Protein AF-A0A383C7T3-F1 (afdb_monomer_lite)

pLDDT: mean 94.66, std 8.92, range [48.75, 98.69]

InterPro domains:
  IPR005656 MmgE/PrpD [PTHR16943] (4-98)
  IPR036148 MmgE/PrpD superfamily [SSF103378] (7-98)
  IPR042183 MmgE/PrpD superfamily, domain 1 [G3DSA: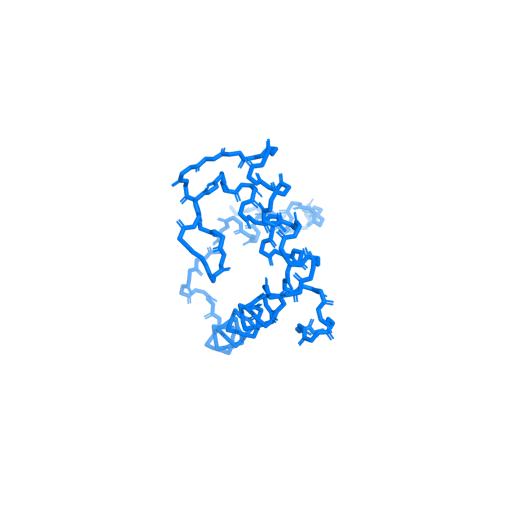1.10.4100.10] (1-99)
  IPR045336 MmgE/PrpD, N-terminal [PF03972] (12-98)

Secondary structure (DSSP, 8-state):
---TTS--HHHHHHHHHHT--GGGS-HHHHHHHHHHHHHHHHHHHHHTTSHHHHHHHHHHHHHSEEEEEE-TTSS-EE-HHHHHHHHHHHHHHTS-S--

Organism: NCBI:txid408172

Structure (mmCIF, N/CA/C/O backbone):
data_AF-A0A383C7T3-F1
#
_entry.id   AF-A0A383C7T3-F1
#
loop_
_atom_site.group_PDB
_atom_site.id
_atom_site.type_symbol
_atom_site.label_atom_id
_atom_site.label_alt_id
_atom_site.label_comp_id
_atom_site.label_asym_id
_atom_site.label_entity_id
_atom_site.label_seq_id
_atom_site.pdbx_PDB_ins_code
_atom_site.Cartn_x
_atom_site.Cartn_y
_atom_site.Cartn_z
_atom_site.occupancy
_atom_site.B_iso_or_equiv
_atom_site.auth_seq_id
_atom_site.auth_comp_id
_atom_site.auth_asym_id
_atom_site.auth_atom_id
_atom_site.pdbx_PDB_model_num
ATOM 1 N N . MET A 1 1 ? -2.111 -3.494 -36.168 1.00 48.75 1 MET A N 1
ATOM 2 C CA . MET A 1 1 ? -1.047 -2.508 -35.896 1.00 48.75 1 MET A CA 1
ATOM 3 C C . MET A 1 1 ? -1.733 -1.154 -35.868 1.00 48.75 1 MET A C 1
ATOM 5 O O . MET A 1 1 ? -2.183 -0.705 -36.914 1.00 48.75 1 MET A O 1
ATOM 9 N N . VAL A 1 2 ? -2.001 -0.630 -34.672 1.00 56.84 2 VAL A N 1
ATOM 10 C CA . VAL A 1 2 ? -2.749 0.625 -34.484 1.00 56.84 2 VAL A CA 1
ATOM 11 C C . VAL A 1 2 ? -1.809 1.793 -34.797 1.00 56.84 2 VAL A C 1
ATOM 13 O O . VAL A 1 2 ? -0.636 1.750 -34.432 1.00 56.84 2 VAL A O 1
ATOM 16 N N . ASP A 1 3 ? -2.291 2.791 -35.537 1.00 64.25 3 ASP A N 1
ATOM 17 C CA . ASP A 1 3 ? -1.508 3.968 -35.918 1.00 64.25 3 ASP A CA 1
ATOM 18 C C . ASP A 1 3 ? -1.247 4.850 -34.684 1.00 64.25 3 ASP A C 1
ATOM 20 O O . ASP A 1 3 ? -2.156 5.482 -34.148 1.00 64.25 3 ASP A O 1
ATOM 24 N N . MET A 1 4 ? 0.006 4.898 -34.220 1.00 59.69 4 MET A N 1
ATOM 25 C CA . MET A 1 4 ? 0.411 5.662 -33.029 1.00 59.69 4 MET A CA 1
ATOM 26 C C . MET A 1 4 ? 0.152 7.174 -33.154 1.00 59.69 4 MET A C 1
ATOM 28 O O . MET A 1 4 ? 0.165 7.872 -32.143 1.00 59.69 4 MET A O 1
ATOM 32 N N . LYS A 1 5 ? -0.085 7.712 -34.362 1.00 63.94 5 LYS A N 1
ATOM 33 C CA . LYS A 1 5 ? -0.348 9.147 -34.568 1.00 63.94 5 LYS A CA 1
ATOM 34 C C . LYS A 1 5 ? -1.745 9.611 -34.147 1.00 63.94 5 LYS A C 1
ATOM 36 O O . LYS A 1 5 ? -1.947 10.822 -34.070 1.00 63.94 5 LYS A O 1
ATOM 41 N N . SER A 1 6 ? -2.691 8.707 -33.881 1.00 80.56 6 SER A N 1
ATOM 42 C CA . SER A 1 6 ? -4.065 9.077 -33.507 1.00 80.56 6 SER A CA 1
ATOM 43 C C . SER A 1 6 ? -4.391 8.916 -32.023 1.00 80.56 6 SER A C 1
ATOM 45 O O . SER A 1 6 ? -5.449 9.378 -31.604 1.00 80.56 6 SER A O 1
ATOM 47 N N . MET A 1 7 ? -3.531 8.259 -31.239 1.00 87.88 7 MET A N 1
ATOM 48 C CA . MET A 1 7 ? -3.817 7.988 -29.829 1.00 87.88 7 MET A CA 1
ATOM 49 C C . MET A 1 7 ? -3.609 9.235 -28.973 1.00 87.88 7 MET A C 1
ATOM 51 O O . MET A 1 7 ? -2.566 9.890 -29.037 1.00 87.88 7 MET A O 1
ATOM 55 N N . ASN A 1 8 ? -4.592 9.548 -28.135 1.00 93.94 8 ASN A N 1
ATOM 56 C CA . ASN A 1 8 ? -4.420 10.550 -27.093 1.00 93.94 8 ASN A CA 1
ATOM 57 C C . ASN A 1 8 ? -3.615 9.975 -25.909 1.00 93.94 8 ASN A C 1
ATOM 59 O O . ASN A 1 8 ? -3.364 8.773 -25.814 1.00 93.94 8 ASN A O 1
ATOM 63 N N . ALA A 1 9 ? -3.203 10.840 -24.980 1.00 95.19 9 ALA A N 1
ATOM 64 C CA . ALA A 1 9 ? -2.350 10.436 -23.862 1.00 95.19 9 ALA A CA 1
ATOM 65 C C . ALA A 1 9 ? -2.975 9.343 -22.971 1.00 95.19 9 ALA A C 1
ATOM 67 O O . ALA A 1 9 ? -2.253 8.488 -22.465 1.00 95.19 9 ALA A O 1
ATOM 68 N N . VAL A 1 10 ? -4.301 9.347 -22.794 1.00 95.94 10 VAL A N 1
ATOM 69 C CA . VAL A 1 10 ? -5.006 8.344 -21.980 1.00 95.94 10 VAL A CA 1
ATOM 70 C C . VAL A 1 10 ? -4.973 6.987 -22.670 1.00 95.94 10 VAL A C 1
ATOM 72 O O . VAL A 1 10 ? -4.642 5.990 -22.035 1.00 95.94 10 VAL A O 1
ATOM 75 N N . GLU A 1 11 ? -5.259 6.957 -23.972 1.00 95.31 11 GLU A N 1
ATOM 76 C CA . GLU A 1 11 ? -5.201 5.735 -24.780 1.00 95.31 11 GLU A CA 1
ATOM 77 C C . GLU A 1 11 ? -3.790 5.152 -24.780 1.00 95.31 11 GLU A C 1
ATOM 79 O O . GLU A 1 11 ? -3.628 3.950 -24.595 1.00 95.31 11 GLU A O 1
ATOM 84 N N . TYR A 1 12 ? -2.767 6.001 -24.913 1.00 94.62 12 TYR A N 1
ATOM 85 C CA . TYR A 1 12 ? -1.374 5.566 -24.867 1.00 94.62 12 TYR A CA 1
ATOM 86 C C . TYR A 1 12 ? -1.005 4.937 -23.518 1.00 94.62 12 TYR A C 1
ATOM 88 O O . TYR A 1 12 ? -0.419 3.859 -23.485 1.00 94.62 12 TYR A O 1
ATOM 96 N N . ILE A 1 13 ? -1.356 5.579 -22.397 1.00 95.56 13 ILE A N 1
ATOM 97 C CA . ILE A 1 13 ? -1.038 5.052 -21.059 1.00 95.56 13 ILE A CA 1
ATOM 98 C C . ILE A 1 13 ? -1.792 3.743 -20.799 1.00 95.56 13 ILE A C 1
ATOM 100 O O . ILE A 1 13 ? -1.204 2.800 -20.271 1.00 95.56 13 ILE A O 1
ATOM 104 N N . ALA A 1 14 ? -3.070 3.671 -21.178 1.00 96.25 14 ALA A N 1
ATOM 105 C CA . ALA A 1 14 ? -3.878 2.469 -21.009 1.00 96.25 14 ALA A CA 1
ATOM 106 C C . ALA A 1 14 ? -3.339 1.298 -21.846 1.00 96.25 14 ALA A C 1
ATOM 108 O O . ALA A 1 14 ? -3.203 0.189 -21.328 1.00 96.25 14 ALA A O 1
ATOM 109 N N . ASP A 1 15 ? -2.985 1.542 -23.109 1.00 95.25 15 ASP A N 1
ATOM 110 C CA . ASP A 1 15 ? -2.393 0.535 -23.995 1.00 95.25 15 ASP A CA 1
ATOM 111 C C . ASP A 1 15 ? -1.024 0.071 -23.485 1.00 95.25 15 ASP A C 1
ATOM 113 O O . ASP A 1 15 ? -0.775 -1.129 -23.377 1.00 95.25 15 ASP A O 1
ATOM 117 N N . HIS A 1 16 ? -0.166 1.006 -23.068 1.00 94.12 16 HIS A N 1
ATOM 118 C CA . HIS A 1 16 ? 1.138 0.675 -22.504 1.00 94.12 16 HIS A CA 1
ATOM 119 C C . HIS A 1 16 ? 1.019 -0.170 -21.227 1.00 94.12 16 HIS A C 1
ATOM 121 O O . HIS A 1 16 ? 1.701 -1.182 -21.102 1.00 94.12 16 HIS A O 1
ATOM 127 N N . ALA A 1 17 ? 0.152 0.219 -20.284 1.00 95.75 17 ALA A N 1
ATOM 128 C CA . ALA A 1 17 ? -0.002 -0.482 -19.009 1.00 95.75 17 ALA A CA 1
ATOM 129 C C . ALA A 1 17 ? -0.673 -1.857 -19.155 1.00 95.75 17 ALA A C 1
ATOM 131 O O . ALA A 1 17 ? -0.309 -2.787 -18.442 1.00 95.75 17 ALA A O 1
ATOM 132 N N . SER A 1 18 ? -1.645 -1.995 -20.064 1.00 96.81 18 SER A N 1
ATOM 133 C CA . SER A 1 18 ? -2.393 -3.247 -20.251 1.00 96.81 18 SER A CA 1
ATOM 134 C C . SER A 1 18 ? -1.618 -4.323 -21.012 1.00 96.81 18 SER A C 1
ATOM 136 O O . SER A 1 18 ? -1.861 -5.505 -20.784 1.00 96.81 18 SER A O 1
ATOM 138 N N . ASN A 1 19 ? -0.675 -3.928 -21.872 1.00 96.69 19 ASN A N 1
ATOM 139 C CA . ASN A 1 19 ? 0.168 -4.855 -22.629 1.00 96.69 19 ASN A CA 1
ATOM 140 C C . ASN A 1 19 ? 1.545 -5.099 -21.986 1.00 96.69 19 ASN A C 1
ATOM 142 O O . ASN A 1 19 ? 2.362 -5.801 -22.574 1.00 96.69 19 ASN A O 1
ATOM 146 N N . LEU A 1 20 ? 1.845 -4.511 -20.821 1.00 96.38 20 LEU A N 1
ATOM 147 C CA . LEU A 1 20 ? 3.136 -4.687 -20.154 1.00 96.38 20 LEU A CA 1
ATOM 148 C C . LEU A 1 20 ? 3.258 -6.093 -19.537 1.00 96.38 20 LEU A C 1
ATOM 150 O O . LEU A 1 20 ? 2.456 -6.486 -18.693 1.00 96.38 20 LEU A O 1
ATOM 154 N N . GLU A 1 21 ? 4.314 -6.818 -19.896 1.00 97.06 21 GLU A N 1
ATOM 155 C CA . GLU A 1 21 ? 4.685 -8.121 -19.344 1.00 97.06 21 GLU A CA 1
ATOM 156 C C . GLU A 1 21 ? 5.943 -7.999 -18.474 1.00 97.06 21 GLU A C 1
ATOM 158 O O . GLU A 1 21 ? 6.743 -7.068 -18.603 1.00 97.06 21 GLU A O 1
ATOM 163 N N . TYR A 1 22 ? 6.116 -8.941 -17.545 1.00 95.81 22 TYR A N 1
ATOM 164 C CA . TYR A 1 22 ? 7.197 -8.897 -16.557 1.00 95.81 22 TYR A CA 1
ATOM 165 C C . TYR A 1 22 ? 8.596 -8.951 -17.189 1.00 95.81 22 TYR A C 1
ATOM 167 O O . TYR A 1 22 ? 9.519 -8.294 -16.713 1.00 95.81 22 TYR A O 1
ATOM 175 N N . ASP A 1 23 ? 8.766 -9.725 -18.257 1.00 97.31 23 ASP A N 1
ATOM 176 C CA . ASP A 1 23 ? 10.038 -9.887 -18.968 1.00 97.31 23 ASP A CA 1
ATOM 177 C C . ASP A 1 23 ? 10.445 -8.644 -19.778 1.00 97.31 23 ASP A C 1
ATOM 179 O O . ASP A 1 23 ? 11.624 -8.466 -20.089 1.00 97.31 23 ASP A O 1
ATOM 183 N N . MET A 1 24 ? 9.499 -7.741 -20.042 1.00 97.06 24 MET A N 1
ATOM 184 C CA . MET A 1 24 ? 9.757 -6.437 -20.648 1.00 97.06 24 MET A CA 1
ATOM 185 C C . MET A 1 24 ? 10.329 -5.418 -19.652 1.00 97.06 24 MET A C 1
ATOM 187 O O . MET A 1 24 ? 10.790 -4.348 -20.060 1.00 97.06 24 MET A O 1
ATOM 191 N N . LEU A 1 25 ? 10.329 -5.722 -18.348 1.00 96.88 25 LEU A N 1
ATOM 192 C CA . LEU A 1 25 ? 10.840 -4.819 -17.321 1.00 96.88 25 LEU A CA 1
ATOM 193 C C . LEU A 1 25 ? 12.378 -4.772 -17.334 1.00 96.88 25 LEU A C 1
ATOM 195 O O . LEU A 1 25 ? 13.038 -5.802 -17.165 1.00 96.88 25 LEU A O 1
ATOM 199 N N . PRO A 1 26 ? 12.997 -3.578 -17.439 1.00 97.81 26 PRO A N 1
ATOM 200 C CA . PRO A 1 26 ? 14.446 -3.458 -17.352 1.00 97.81 26 PRO A CA 1
ATOM 201 C C . PRO A 1 26 ? 14.977 -3.976 -16.003 1.00 97.81 26 PRO A C 1
ATOM 203 O O . PRO A 1 26 ? 14.386 -3.670 -14.961 1.00 97.81 26 PRO A O 1
ATOM 206 N N . PRO A 1 27 ? 16.150 -4.638 -15.958 1.00 97.75 27 PRO A N 1
ATOM 207 C CA . PRO A 1 27 ? 16.725 -5.133 -14.702 1.00 97.75 27 PRO A CA 1
ATOM 208 C C . PRO A 1 27 ? 16.885 -4.053 -13.622 1.00 97.75 27 PRO A C 1
ATOM 210 O O . PRO A 1 27 ? 16.718 -4.311 -12.429 1.00 97.75 27 PRO A O 1
ATOM 213 N N . LEU A 1 28 ? 17.179 -2.813 -14.031 1.00 97.94 28 LEU A N 1
ATOM 214 C CA . LEU A 1 28 ? 17.260 -1.681 -13.111 1.00 97.94 28 LEU A CA 1
ATOM 215 C C . LEU A 1 28 ? 15.892 -1.320 -12.515 1.00 97.94 28 LEU A C 1
ATOM 217 O O . LEU A 1 28 ? 15.827 -1.026 -11.323 1.00 97.94 28 LEU A O 1
ATOM 221 N N . ALA A 1 29 ? 14.817 -1.364 -13.308 1.00 97.50 29 ALA A N 1
ATOM 222 C CA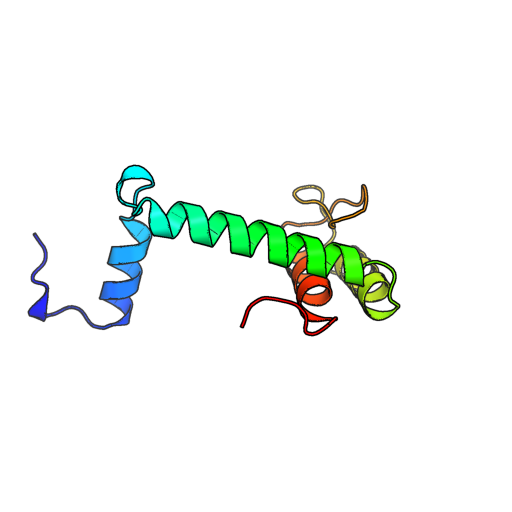 . ALA A 1 29 ? 13.463 -1.072 -12.840 1.00 97.50 29 ALA A CA 1
ATOM 223 C C . ALA A 1 29 ? 13.022 -2.093 -11.784 1.00 97.50 29 ALA A C 1
ATOM 225 O O . ALA A 1 29 ? 12.569 -1.696 -10.715 1.00 97.50 29 ALA A O 1
ATOM 226 N N . LEU A 1 30 ? 13.275 -3.385 -12.019 1.00 97.88 30 LEU A N 1
ATOM 227 C CA . LEU A 1 30 ? 13.017 -4.448 -11.041 1.00 97.88 30 LEU A CA 1
ATOM 228 C C . LEU A 1 30 ? 13.760 -4.205 -9.722 1.00 97.88 30 LEU A C 1
ATOM 230 O O . LEU A 1 30 ? 13.172 -4.270 -8.641 1.00 97.88 30 LEU A O 1
ATOM 234 N N . LYS A 1 31 ? 15.052 -3.860 -9.802 1.00 98.00 31 LYS A N 1
ATOM 235 C CA . LYS A 1 31 ? 15.859 -3.557 -8.615 1.00 98.00 31 LYS A CA 1
ATOM 236 C C . LYS A 1 31 ? 15.310 -2.357 -7.837 1.00 98.00 31 LYS A C 1
ATOM 238 O O . LYS A 1 31 ? 15.258 -2.413 -6.611 1.00 98.00 31 LYS A O 1
ATOM 243 N N . ARG A 1 32 ? 14.924 -1.277 -8.524 1.00 98.06 32 ARG A N 1
ATOM 244 C CA . ARG A 1 32 ? 14.381 -0.071 -7.877 1.00 98.06 32 ARG A CA 1
ATOM 245 C C . ARG A 1 32 ? 12.996 -0.308 -7.287 1.00 98.06 32 ARG A C 1
ATOM 247 O O . ARG A 1 32 ? 12.778 0.083 -6.148 1.00 98.06 32 ARG A O 1
ATOM 254 N N . ALA A 1 33 ? 12.118 -1.018 -7.993 1.00 97.50 33 ALA A N 1
ATOM 255 C CA . ALA A 1 33 ? 10.809 -1.401 -7.473 1.00 97.50 33 ALA A CA 1
ATOM 256 C C . ALA A 1 33 ? 10.939 -2.200 -6.168 1.00 97.50 33 ALA A C 1
ATOM 258 O O . ALA A 1 33 ? 10.287 -1.874 -5.183 1.00 97.50 33 ALA A O 1
ATOM 259 N N . GLY A 1 34 ? 11.851 -3.179 -6.114 1.00 97.75 34 GLY A N 1
ATOM 260 C CA . GLY A 1 34 ? 12.121 -3.925 -4.883 1.00 97.75 34 GLY A CA 1
ATOM 261 C C . GLY A 1 34 ? 12.587 -3.037 -3.721 1.00 97.75 34 GLY A C 1
ATOM 262 O O . GLY A 1 34 ? 12.148 -3.233 -2.592 1.00 97.75 34 GLY A O 1
ATOM 263 N N . GLN A 1 35 ? 13.433 -2.036 -3.989 1.00 98.00 35 GLN A N 1
ATOM 264 C CA . GLN A 1 35 ? 13.876 -1.080 -2.967 1.00 98.00 35 GLN A CA 1
ATOM 265 C C . GLN A 1 35 ? 12.718 -0.230 -2.436 1.00 98.00 35 GLN A C 1
ATOM 267 O O . GLN A 1 35 ? 12.568 -0.125 -1.223 1.00 98.00 35 GLN A O 1
ATOM 272 N N . VAL A 1 36 ? 11.884 0.312 -3.327 1.00 97.81 36 VAL A N 1
ATOM 273 C CA . VAL A 1 36 ? 10.720 1.137 -2.964 1.00 97.81 36 VAL A CA 1
ATOM 274 C C . VAL A 1 36 ? 9.684 0.333 -2.175 1.00 97.81 36 VAL A C 1
ATOM 276 O O . VAL A 1 36 ? 9.157 0.818 -1.178 1.00 97.81 36 VAL A O 1
ATOM 279 N N . ILE A 1 37 ? 9.425 -0.921 -2.564 1.00 97.62 37 ILE A N 1
ATOM 280 C CA . ILE A 1 37 ? 8.503 -1.808 -1.838 1.00 97.62 37 ILE A CA 1
ATOM 281 C C . ILE A 1 37 ? 8.995 -2.041 -0.407 1.00 97.62 37 ILE A C 1
ATOM 283 O O . ILE A 1 37 ? 8.217 -1.920 0.539 1.00 97.62 37 ILE A O 1
ATOM 287 N N . VAL A 1 38 ? 10.280 -2.373 -0.241 1.00 97.88 38 VAL A N 1
ATOM 288 C CA . VAL A 1 38 ? 10.863 -2.609 1.087 1.00 97.88 38 VAL A CA 1
ATOM 289 C C . VAL A 1 38 ? 10.807 -1.341 1.935 1.00 97.88 38 VAL A C 1
ATOM 291 O O . VAL A 1 38 ? 10.371 -1.412 3.082 1.00 97.88 38 VAL A O 1
ATOM 294 N N . ASP A 1 39 ? 11.199 -0.199 1.372 1.00 97.94 39 ASP A N 1
ATOM 295 C CA . ASP A 1 39 ? 11.165 1.104 2.041 1.00 97.94 39 ASP A CA 1
ATOM 296 C C . ASP A 1 39 ? 9.750 1.462 2.529 1.00 97.94 39 ASP A C 1
ATOM 298 O O . ASP A 1 39 ? 9.529 1.657 3.725 1.00 97.94 39 ASP A O 1
ATOM 302 N N . THR A 1 40 ? 8.763 1.388 1.632 1.00 97.81 40 THR A N 1
ATOM 303 C CA . THR A 1 40 ? 7.354 1.694 1.927 1.00 97.81 40 THR A CA 1
ATOM 304 C C . THR A 1 40 ? 6.805 0.825 3.060 1.00 97.81 40 THR A C 1
ATOM 306 O O . THR A 1 40 ? 6.160 1.329 3.985 1.00 97.81 40 THR A O 1
ATOM 309 N N . ILE A 1 41 ? 7.061 -0.489 3.015 1.00 97.69 41 ILE A N 1
ATOM 310 C CA . ILE A 1 41 ? 6.612 -1.417 4.062 1.00 97.69 41 ILE A CA 1
ATOM 311 C C . ILE A 1 41 ? 7.299 -1.087 5.392 1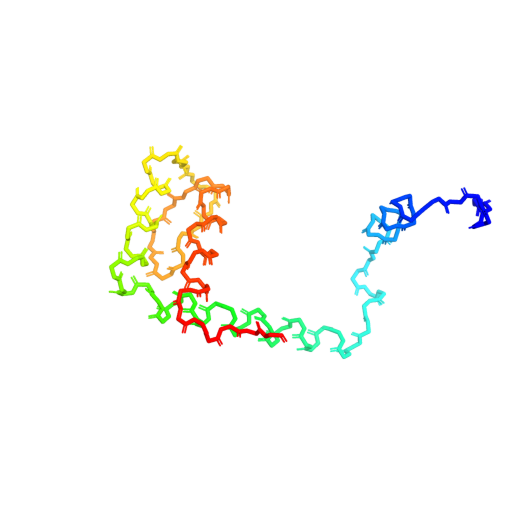.00 97.69 41 ILE A C 1
ATOM 313 O O . ILE A 1 41 ? 6.638 -1.080 6.431 1.00 97.69 41 ILE A O 1
ATOM 317 N N . CYS A 1 42 ? 8.599 -0.778 5.388 1.00 97.56 42 CYS A N 1
ATOM 318 C CA . CYS A 1 42 ? 9.322 -0.410 6.606 1.00 97.56 42 CYS A CA 1
ATOM 319 C C . CYS A 1 42 ? 8.762 0.869 7.241 1.00 97.56 42 CYS A C 1
ATOM 321 O O . CYS A 1 42 ? 8.535 0.886 8.453 1.00 97.56 42 CYS A O 1
ATOM 323 N N . CYS A 1 43 ? 8.468 1.899 6.446 1.00 97.69 43 CYS A N 1
ATOM 324 C CA . CYS A 1 43 ? 7.833 3.127 6.928 1.00 97.69 43 CYS A CA 1
ATOM 325 C C . CYS A 1 43 ? 6.462 2.852 7.554 1.00 97.69 43 CYS A C 1
ATOM 327 O O . CYS A 1 43 ? 6.182 3.311 8.664 1.00 97.69 43 CYS A O 1
ATOM 329 N N . ALA A 1 44 ? 5.639 2.024 6.905 1.00 97.75 44 ALA A N 1
ATOM 330 C CA . ALA A 1 44 ? 4.334 1.642 7.439 1.00 97.75 44 ALA A CA 1
ATOM 331 C C . ALA A 1 44 ? 4.438 0.882 8.769 1.00 97.75 44 ALA A C 1
ATOM 333 O O . ALA A 1 44 ? 3.692 1.162 9.710 1.00 97.75 44 ALA A O 1
ATOM 334 N N . LEU A 1 45 ? 5.380 -0.061 8.873 1.00 97.75 45 LEU A N 1
ATOM 335 C CA . LEU A 1 45 ? 5.629 -0.808 10.106 1.00 97.75 45 LEU A CA 1
ATOM 336 C C . LEU A 1 45 ? 6.143 0.106 11.225 1.00 97.75 45 LEU A C 1
ATOM 338 O O . LEU A 1 45 ? 5.677 -0.003 12.359 1.00 97.75 45 LEU A O 1
ATOM 342 N N . GLY A 1 46 ? 7.042 1.043 10.909 1.00 96.75 46 GLY A N 1
ATOM 343 C CA . GLY A 1 46 ? 7.531 2.047 11.855 1.00 96.75 46 GLY A CA 1
ATOM 344 C C . GLY A 1 46 ? 6.415 2.953 12.384 1.00 96.75 46 GLY A C 1
ATOM 345 O O . GLY A 1 46 ? 6.385 3.279 13.570 1.00 96.75 46 GLY A O 1
ATOM 346 N N . ALA A 1 47 ? 5.450 3.305 11.533 1.00 97.50 47 ALA A N 1
ATOM 347 C CA . ALA A 1 47 ? 4.295 4.119 11.898 1.00 97.50 47 ALA A CA 1
ATOM 348 C C . ALA A 1 47 ? 3.212 3.357 12.680 1.00 97.50 47 ALA A C 1
ATOM 350 O O . ALA A 1 47 ? 2.363 3.972 13.320 1.00 97.50 47 ALA A O 1
ATOM 351 N N . ARG A 1 48 ? 3.201 2.019 12.644 1.00 95.19 48 ARG A N 1
ATOM 352 C CA . ARG A 1 48 ? 2.095 1.192 13.163 1.00 95.19 48 ARG A CA 1
ATOM 353 C C . ARG A 1 48 ? 1.808 1.397 14.651 1.00 95.19 48 ARG A C 1
ATOM 355 O O . ARG A 1 48 ? 0.673 1.214 15.093 1.00 95.19 48 ARG A O 1
ATOM 362 N N . VAL A 1 49 ? 2.833 1.760 15.419 1.00 94.81 49 VAL A N 1
ATOM 363 C CA . VAL A 1 49 ? 2.747 1.971 16.871 1.00 94.81 49 VAL A CA 1
ATOM 364 C C . VAL A 1 49 ? 2.263 3.371 17.259 1.00 94.81 49 VAL A C 1
ATOM 366 O O . VAL A 1 49 ? 1.930 3.579 18.429 1.00 94.81 49 VAL A O 1
ATOM 369 N N . THR A 1 50 ? 2.196 4.313 16.313 1.00 97.56 50 THR A N 1
ATOM 370 C CA . THR A 1 50 ? 1.692 5.668 16.566 1.00 97.56 50 THR A CA 1
ATOM 371 C C . THR A 1 50 ? 0.170 5.682 16.680 1.00 97.56 50 THR A C 1
ATOM 373 O O . THR A 1 50 ? -0.514 4.741 16.268 1.00 97.56 50 THR A O 1
ATOM 376 N N . ASP A 1 51 ? -0.377 6.767 17.227 1.00 97.88 51 ASP A N 1
ATOM 377 C CA . ASP A 1 51 ? -1.825 6.916 17.392 1.00 97.88 51 ASP A CA 1
ATOM 378 C C . ASP A 1 51 ? -2.552 6.961 16.045 1.00 97.88 51 ASP A C 1
ATOM 380 O O . ASP A 1 51 ? -3.582 6.309 15.887 1.00 97.88 51 ASP A O 1
ATOM 384 N N . LEU A 1 52 ? -1.988 7.649 15.041 1.00 97.06 52 LEU A N 1
ATOM 385 C CA . LEU A 1 52 ? -2.582 7.665 13.703 1.00 97.06 52 LEU A CA 1
ATOM 386 C C . LEU A 1 52 ? -2.495 6.292 13.034 1.00 97.06 52 LEU A C 1
ATOM 388 O O . LEU A 1 52 ? -3.468 5.860 12.420 1.00 97.06 52 LEU A O 1
ATOM 392 N N . GLY A 1 53 ? -1.362 5.594 13.180 1.00 96.62 53 GLY A N 1
ATOM 393 C CA . GLY A 1 53 ? -1.218 4.226 12.696 1.00 96.62 53 GLY A CA 1
ATOM 394 C C . GLY A 1 53 ? -2.338 3.352 13.253 1.00 96.62 53 GLY A C 1
ATOM 395 O O . GLY A 1 53 ? -3.126 2.802 12.480 1.00 96.62 53 GLY A O 1
ATOM 396 N N . LYS A 1 54 ? -2.467 3.296 14.588 1.00 97.19 54 LYS A N 1
ATOM 397 C CA . LYS A 1 54 ? -3.542 2.590 15.316 1.00 97.19 54 LYS A CA 1
ATOM 398 C C . LYS A 1 54 ? -4.924 2.922 14.765 1.00 97.19 54 LYS A C 1
ATOM 400 O O . LYS A 1 54 ? -5.577 2.018 14.237 1.00 97.19 54 LYS A O 1
ATOM 405 N N . LEU A 1 55 ? -5.282 4.204 14.770 1.00 98.12 55 LEU A N 1
ATOM 406 C CA . LEU A 1 55 ? -6.585 4.695 14.335 1.00 98.12 55 LEU A CA 1
ATOM 407 C C . LEU A 1 55 ? -6.904 4.328 12.880 1.00 98.12 55 LEU A C 1
ATOM 409 O O . LEU A 1 55 ? -8.041 3.985 12.576 1.00 98.12 55 LEU A O 1
ATOM 413 N N . ALA A 1 56 ? -5.917 4.337 11.980 1.00 97.88 56 ALA A N 1
ATOM 414 C CA . ALA A 1 56 ? -6.131 3.925 10.595 1.00 97.88 56 ALA A CA 1
ATOM 415 C C . ALA A 1 56 ? -6.531 2.440 10.485 1.00 97.88 56 ALA A C 1
ATOM 417 O O . ALA A 1 56 ? -7.397 2.068 9.698 1.00 97.88 56 ALA A O 1
ATOM 418 N N . GLY A 1 57 ? -5.939 1.578 11.314 1.00 97.44 57 GLY A N 1
ATOM 419 C CA . GLY A 1 57 ? -6.333 0.165 11.366 1.00 97.44 57 GLY A CA 1
ATOM 420 C C . GLY A 1 57 ? -7.760 -0.018 11.888 1.00 97.44 57 GLY A C 1
ATOM 421 O O . GLY A 1 57 ? -8.545 -0.753 11.297 1.00 97.44 57 GLY A O 1
ATOM 422 N N . GLU A 1 58 ? -8.103 0.688 12.966 1.00 97.88 58 GLU A N 1
ATOM 423 C CA . GLU A 1 58 ? -9.436 0.647 13.582 1.00 97.88 58 GLU A CA 1
ATOM 424 C C . GLU A 1 58 ? -10.520 1.185 12.644 1.00 97.88 58 GLU A C 1
ATOM 426 O O . GLU A 1 58 ? -11.572 0.566 12.489 1.00 97.88 58 GLU A O 1
ATOM 431 N N . PHE A 1 59 ? -10.244 2.303 11.969 1.00 98.44 59 PHE A N 1
ATOM 432 C CA . PHE A 1 59 ? -11.154 2.884 10.991 1.00 98.44 59 PHE A CA 1
ATOM 433 C C . PHE A 1 59 ? -11.425 1.912 9.845 1.00 98.44 59 PHE A C 1
ATOM 435 O O . PHE A 1 59 ? -12.586 1.651 9.542 1.00 98.44 59 PHE A O 1
ATOM 442 N N . ALA A 1 60 ? -10.379 1.339 9.242 1.00 98.31 60 ALA A N 1
ATOM 443 C CA . ALA A 1 60 ? -10.545 0.388 8.148 1.00 98.31 60 ALA A CA 1
ATOM 444 C C . ALA A 1 60 ? -11.283 -0.883 8.591 1.00 98.31 60 ALA A C 1
ATOM 446 O O . ALA A 1 60 ? -12.120 -1.385 7.852 1.00 98.31 60 ALA A O 1
ATOM 447 N N . ALA A 1 61 ? -11.040 -1.379 9.807 1.00 97.69 61 ALA A N 1
ATOM 448 C CA . ALA A 1 61 ? -11.782 -2.518 10.349 1.00 97.69 61 ALA A CA 1
ATOM 449 C C . ALA A 1 61 ? -13.279 -2.221 10.533 1.00 97.69 61 ALA A C 1
ATOM 451 O O . ALA A 1 61 ? -14.107 -3.115 10.361 1.00 97.69 61 ALA A O 1
ATOM 452 N N . ALA A 1 62 ? -13.628 -0.979 10.874 1.00 98.19 62 ALA A N 1
ATOM 453 C CA . ALA A 1 62 ? -15.011 -0.563 11.072 1.00 98.19 62 ALA A CA 1
ATOM 454 C C . ALA A 1 62 ? -15.755 -0.275 9.757 1.00 98.19 62 ALA A C 1
ATOM 456 O O . ALA A 1 62 ? -16.959 -0.512 9.682 1.00 98.19 62 ALA A O 1
ATOM 457 N N . THR A 1 63 ? -15.069 0.258 8.742 1.00 98.12 63 THR A N 1
ATOM 458 C CA . THR A 1 63 ? -15.699 0.715 7.489 1.00 98.12 63 THR A CA 1
ATOM 459 C C . THR A 1 63 ? -15.560 -0.273 6.340 1.00 98.12 63 THR A C 1
ATOM 461 O O . THR A 1 63 ? -16.466 -0.380 5.521 1.00 98.12 63 THR A O 1
ATOM 464 N N . GLU A 1 64 ? -14.464 -1.024 6.308 1.00 97.38 64 GLU A N 1
ATOM 465 C CA . GLU A 1 64 ? -14.061 -1.906 5.213 1.00 97.38 64 GLU A CA 1
ATOM 466 C C . GLU A 1 64 ? -13.643 -3.301 5.741 1.00 97.38 64 GLU A C 1
ATOM 468 O O . GLU A 1 64 ? -12.517 -3.769 5.501 1.00 97.38 64 GLU A O 1
ATOM 473 N N . PRO A 1 65 ? -14.519 -3.995 6.501 1.00 96.50 65 PRO A N 1
ATOM 474 C CA . PRO A 1 65 ? -14.210 -5.318 7.025 1.00 96.50 65 PRO A CA 1
ATOM 475 C C . PRO A 1 65 ? -14.061 -6.337 5.890 1.00 96.50 65 PRO A C 1
ATOM 477 O O . PRO A 1 65 ? -14.692 -6.238 4.839 1.00 96.50 65 PRO A O 1
ATOM 480 N N . GLY A 1 66 ? -13.256 -7.371 6.114 1.00 97.19 66 GLY A N 1
ATOM 481 C CA . GLY A 1 66 ? -13.070 -8.439 5.137 1.00 97.19 66 GLY A CA 1
ATOM 482 C C . GLY A 1 66 ? -11.983 -9.419 5.551 1.00 97.19 66 GLY A C 1
ATOM 483 O O . GLY A 1 66 ? -11.468 -9.362 6.666 1.00 97.19 66 GLY A O 1
ATOM 484 N N . SER A 1 67 ? -11.644 -10.339 4.653 1.00 98.00 67 SER A N 1
ATOM 485 C CA . SER A 1 67 ? -10.682 -11.416 4.921 1.00 98.00 67 SER A CA 1
ATOM 486 C C . SER A 1 67 ? -9.606 -11.585 3.841 1.00 98.00 67 SER A C 1
ATOM 488 O O . SER A 1 67 ? -8.811 -12.522 3.905 1.00 98.00 67 SER A O 1
ATOM 490 N N . GLU A 1 68 ? -9.562 -10.683 2.861 1.00 98.25 68 GLU A N 1
ATOM 491 C CA . GLU A 1 68 ? -8.752 -10.810 1.645 1.00 98.25 68 GLU A CA 1
ATOM 492 C C . GLU A 1 68 ? -7.292 -10.425 1.886 1.00 98.25 68 GLU A C 1
ATOM 494 O O . GLU A 1 68 ? -6.370 -11.096 1.424 1.00 98.25 68 GLU A O 1
ATOM 499 N N . CYS A 1 69 ? -7.079 -9.336 2.625 1.00 98.50 69 CYS A N 1
ATOM 500 C CA . CYS A 1 69 ? -5.774 -8.710 2.797 1.00 98.50 69 CYS A CA 1
ATOM 501 C C . CYS A 1 69 ? -5.437 -8.512 4.274 1.00 98.50 69 CYS A C 1
ATOM 503 O O . CYS A 1 69 ? -6.295 -8.621 5.147 1.00 98.50 69 CYS A O 1
ATOM 505 N N . VAL A 1 70 ? -4.161 -8.252 4.561 1.00 98.00 70 VAL A N 1
ATOM 506 C CA . VAL A 1 70 ? -3.653 -8.071 5.925 1.00 98.00 70 VAL A CA 1
ATOM 507 C C . VAL A 1 70 ? -3.322 -6.607 6.196 1.00 98.00 70 VAL A C 1
ATOM 509 O O . VAL A 1 70 ? -2.740 -5.918 5.353 1.00 98.00 70 VAL A O 1
ATOM 512 N N . LEU A 1 71 ? -3.656 -6.151 7.399 1.00 97.69 71 LEU A N 1
ATOM 513 C CA . LEU A 1 71 ? -3.113 -4.919 7.953 1.00 97.69 71 LEU A CA 1
ATOM 514 C C . LEU A 1 71 ? -1.660 -5.168 8.375 1.00 97.69 71 LEU A C 1
ATOM 516 O O . LEU A 1 71 ? -1.406 -5.982 9.268 1.00 97.69 71 LEU A O 1
ATOM 520 N N . TRP A 1 72 ? -0.703 -4.489 7.741 1.00 97.69 72 TRP A N 1
ATOM 521 C CA . TRP A 1 72 ? 0.720 -4.755 7.948 1.00 97.69 72 TRP A CA 1
ATOM 522 C C . TRP A 1 72 ? 1.139 -4.583 9.414 1.00 97.69 72 TRP A C 1
ATOM 524 O O . TRP A 1 72 ? 0.749 -3.632 10.092 1.00 97.69 72 TRP A O 1
ATOM 534 N N . GLY A 1 73 ? 1.951 -5.528 9.900 1.00 95.50 73 GLY A N 1
ATOM 535 C CA . GLY A 1 73 ? 2.408 -5.573 11.292 1.00 95.50 73 GLY A CA 1
ATOM 536 C C . GLY A 1 73 ? 1.400 -6.175 12.277 1.00 95.50 73 GLY A C 1
ATOM 537 O O . GLY A 1 73 ? 1.601 -6.057 13.483 1.00 95.50 73 GLY A O 1
ATOM 538 N N . THR A 1 74 ? 0.322 -6.800 11.791 1.00 95.31 74 THR A N 1
ATOM 539 C CA . THR A 1 74 ? -0.705 -7.461 12.614 1.00 95.31 74 THR A CA 1
ATOM 540 C C . THR A 1 74 ? -1.232 -8.729 11.930 1.00 95.31 74 THR A C 1
ATOM 542 O O . THR A 1 74 ? -0.987 -8.936 10.743 1.00 95.31 74 THR A O 1
ATOM 545 N N . ASP A 1 75 ? -2.034 -9.521 12.646 1.00 96.25 75 ASP A N 1
ATOM 546 C CA . ASP A 1 75 ? -2.799 -10.644 12.075 1.00 96.25 75 ASP A CA 1
ATOM 547 C C . ASP A 1 75 ? -4.212 -10.240 11.606 1.00 96.25 75 ASP A C 1
ATOM 549 O O . ASP A 1 75 ? -5.006 -11.080 11.178 1.00 96.25 75 ASP A O 1
ATOM 553 N N . THR A 1 76 ? -4.547 -8.947 11.675 1.00 96.75 76 THR A N 1
ATOM 554 C CA . THR A 1 76 ? -5.875 -8.437 11.313 1.00 96.75 76 THR A CA 1
ATOM 555 C C . THR A 1 76 ? -6.091 -8.548 9.811 1.00 96.75 76 THR A C 1
ATOM 557 O O . THR A 1 76 ? -5.260 -8.102 9.012 1.00 96.75 76 THR A O 1
ATOM 560 N N . LYS A 1 77 ? -7.239 -9.108 9.425 1.00 98.12 77 LYS A N 1
ATOM 561 C CA . LYS A 1 77 ? -7.676 -9.184 8.033 1.00 98.12 77 LYS A CA 1
ATOM 562 C C . LYS A 1 77 ? -8.737 -8.131 7.726 1.00 98.12 77 LYS A C 1
ATOM 564 O O . LYS A 1 77 ? -9.541 -7.800 8.593 1.00 98.12 77 LYS A O 1
ATOM 569 N N . LEU A 1 78 ? -8.696 -7.607 6.504 1.00 98.25 78 LEU A N 1
ATOM 570 C CA . LEU A 1 78 ? -9.573 -6.553 5.990 1.00 98.25 78 LEU A CA 1
ATOM 571 C C . LEU A 1 78 ? -9.968 -6.854 4.537 1.00 98.25 78 LEU A C 1
ATOM 573 O O . LEU A 1 78 ? -9.408 -7.765 3.910 1.00 98.25 78 LEU A O 1
ATOM 577 N N . SER A 1 79 ? -10.911 -6.080 3.991 1.00 98.69 79 SER A N 1
ATOM 578 C CA . SER A 1 79 ? -11.107 -6.036 2.538 1.00 98.69 79 SER A CA 1
ATOM 579 C C . SER A 1 79 ? -9.826 -5.541 1.853 1.00 98.69 79 SER A C 1
ATOM 581 O O . SER A 1 79 ? -8.968 -4.905 2.482 1.00 98.69 79 SER A O 1
ATOM 583 N N . ALA A 1 80 ? -9.675 -5.812 0.556 1.00 98.50 80 ALA A N 1
ATOM 584 C CA . ALA A 1 80 ? -8.544 -5.294 -0.212 1.00 98.50 80 ALA A CA 1
ATOM 585 C C . ALA A 1 80 ? -8.455 -3.755 -0.142 1.00 98.50 80 ALA A C 1
ATOM 587 O O . ALA A 1 80 ? -7.368 -3.205 0.046 1.00 98.50 80 ALA A O 1
ATOM 588 N N . ALA A 1 81 ? -9.599 -3.064 -0.214 1.00 98.44 81 ALA A N 1
ATOM 589 C CA . ALA A 1 81 ? -9.672 -1.607 -0.127 1.00 98.44 81 ALA A CA 1
ATOM 590 C C . ALA A 1 81 ? -9.296 -1.087 1.271 1.00 98.44 81 ALA A C 1
ATOM 592 O O . ALA A 1 81 ? -8.484 -0.166 1.388 1.00 98.44 81 ALA A O 1
ATOM 593 N N . GLY A 1 82 ? -9.818 -1.714 2.332 1.00 98.50 82 GLY A N 1
ATOM 594 C CA . GLY A 1 82 ? -9.521 -1.338 3.715 1.00 98.50 82 GLY A CA 1
ATOM 595 C C . GLY A 1 82 ? -8.045 -1.517 4.069 1.00 98.50 82 GLY A C 1
ATOM 596 O O . GLY A 1 82 ? -7.425 -0.616 4.639 1.00 98.50 82 GLY A O 1
ATOM 597 N N . ALA A 1 83 ? -7.452 -2.649 3.677 1.00 98.56 83 ALA A N 1
ATOM 598 C CA . ALA A 1 83 ? -6.026 -2.896 3.876 1.00 98.56 83 ALA A CA 1
ATOM 599 C C . ALA A 1 83 ? -5.159 -1.890 3.106 1.00 98.56 83 ALA A C 1
ATOM 601 O O . ALA A 1 83 ? -4.214 -1.345 3.676 1.00 98.56 83 ALA A O 1
ATOM 602 N N . ALA A 1 84 ? -5.482 -1.615 1.836 1.00 98.44 84 ALA A N 1
ATOM 603 C CA . ALA A 1 84 ? -4.748 -0.643 1.029 1.00 98.44 84 ALA A CA 1
ATOM 604 C C . ALA A 1 84 ? -4.772 0.753 1.666 1.00 98.44 84 ALA A C 1
ATOM 606 O O . ALA A 1 84 ? -3.723 1.381 1.809 1.00 98.44 84 ALA A O 1
ATOM 607 N N . TRP A 1 85 ? -5.945 1.209 2.115 1.00 98.44 85 TRP A N 1
ATOM 608 C CA . TRP A 1 85 ? -6.092 2.506 2.770 1.00 98.44 85 TRP A CA 1
ATOM 609 C C . TRP A 1 85 ? -5.286 2.588 4.073 1.00 98.44 85 TRP A C 1
ATOM 611 O O . TRP A 1 85 ? -4.466 3.493 4.235 1.00 98.44 85 TRP A O 1
ATOM 621 N N . ALA A 1 86 ? -5.456 1.625 4.984 1.00 98.38 86 ALA A N 1
ATOM 622 C CA . ALA A 1 86 ? -4.797 1.661 6.289 1.00 98.38 86 ALA A CA 1
ATOM 623 C C . ALA A 1 86 ? -3.267 1.553 6.181 1.00 98.38 86 ALA A C 1
AT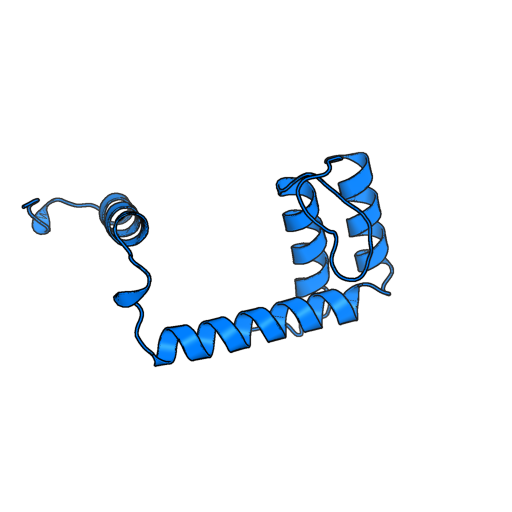OM 625 O O . ALA A 1 86 ? -2.544 2.257 6.891 1.00 98.38 86 ALA A O 1
ATOM 626 N N . ASN A 1 87 ? -2.769 0.699 5.280 1.00 98.44 87 ASN A N 1
ATOM 627 C CA . ASN A 1 87 ? -1.335 0.540 5.046 1.00 98.44 87 ASN A CA 1
ATOM 628 C C . ASN A 1 87 ? -0.721 1.799 4.410 1.00 98.44 87 ASN A C 1
ATOM 630 O O . ASN A 1 87 ? 0.372 2.192 4.809 1.00 98.44 87 ASN A O 1
ATOM 634 N N . ALA A 1 88 ? -1.428 2.471 3.493 1.00 97.75 88 ALA A N 1
ATOM 635 C CA . ALA A 1 88 ? -0.962 3.715 2.874 1.00 97.75 88 ALA A CA 1
ATOM 636 C C . ALA A 1 88 ? -0.941 4.901 3.854 1.00 97.75 88 ALA A C 1
ATOM 638 O O . ALA A 1 88 ? 0.001 5.695 3.860 1.00 97.75 88 ALA A O 1
ATOM 639 N N . VAL A 1 89 ? -1.952 5.014 4.724 1.00 98.12 89 VAL A N 1
ATOM 640 C CA . VAL A 1 89 ? -1.955 6.030 5.791 1.00 98.12 89 VAL A CA 1
ATOM 641 C C . VAL A 1 89 ? -0.753 5.831 6.711 1.00 98.12 89 VAL A C 1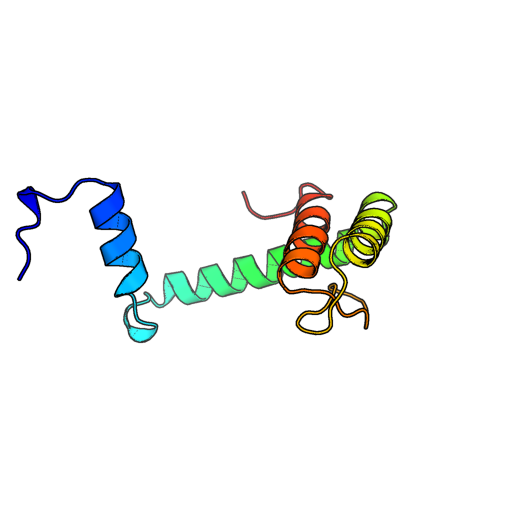
ATOM 643 O O . VAL A 1 89 ? -0.050 6.792 7.018 1.00 98.12 89 VAL A O 1
ATOM 646 N N . ALA A 1 90 ? -0.484 4.588 7.118 1.00 97.88 90 ALA A N 1
ATOM 647 C CA . ALA A 1 90 ? 0.679 4.275 7.935 1.00 97.88 90 ALA A CA 1
ATOM 648 C C . ALA A 1 90 ? 1.994 4.568 7.192 1.00 97.88 90 ALA A C 1
ATOM 650 O O . ALA A 1 90 ? 2.875 5.198 7.769 1.00 97.88 90 ALA A O 1
ATOM 651 N N . SER A 1 91 ? 2.127 4.174 5.919 1.00 97.62 91 SER A N 1
ATOM 652 C CA . SER A 1 91 ? 3.376 4.360 5.166 1.00 97.62 91 SER A CA 1
ATOM 653 C C . SER A 1 91 ? 3.772 5.828 5.030 1.00 97.62 91 SER A C 1
ATOM 655 O O . SER A 1 91 ? 4.953 6.131 5.153 1.00 97.62 91 SER A O 1
ATOM 657 N N . LYS A 1 92 ? 2.801 6.735 4.840 1.00 96.81 92 LYS A N 1
ATOM 658 C CA . LYS A 1 92 ? 3.061 8.178 4.711 1.00 96.81 92 LYS A CA 1
ATOM 659 C C . LYS A 1 92 ? 3.162 8.935 6.038 1.00 96.81 92 LYS A C 1
ATOM 661 O O . LYS A 1 92 ? 3.595 10.084 6.068 1.00 96.81 92 LYS A O 1
ATOM 666 N N . HIS A 1 93 ? 2.773 8.324 7.157 1.00 97.06 93 HIS A N 1
ATOM 667 C CA . HIS A 1 93 ? 2.607 9.039 8.425 1.00 97.06 93 HIS A CA 1
ATOM 668 C C . HIS A 1 93 ? 3.898 9.673 8.965 1.00 97.06 93 HIS A C 1
ATOM 670 O O . HIS A 1 93 ? 3.850 10.760 9.539 1.00 97.06 93 HIS A O 1
ATOM 676 N N . LEU A 1 94 ? 5.039 8.999 8.799 1.00 95.56 94 LEU A N 1
ATOM 677 C CA . LEU A 1 94 ? 6.321 9.473 9.325 1.00 95.56 94 LEU A CA 1
ATOM 678 C C . LEU A 1 94 ? 7.012 10.493 8.409 1.00 95.56 94 LEU A C 1
ATOM 680 O O . LEU A 1 94 ? 8.000 11.091 8.831 1.00 95.56 94 LEU A O 1
ATOM 684 N N . GLY A 1 95 ? 6.530 10.677 7.172 1.00 94.19 95 GLY A N 1
ATOM 685 C CA . GLY A 1 95 ? 7.221 11.469 6.147 1.00 94.19 95 GLY A CA 1
ATOM 686 C C . GLY A 1 95 ? 8.613 10.922 5.806 1.00 94.19 95 GLY A C 1
ATOM 687 O O . GLY A 1 95 ? 9.526 11.699 5.539 1.00 94.19 95 GLY A O 1
ATOM 688 N N . MET A 1 96 ? 8.790 9.602 5.918 1.00 94.44 96 MET A N 1
ATOM 689 C CA . MET A 1 96 ? 10.063 8.893 5.708 1.00 94.44 96 MET A CA 1
ATOM 690 C C . MET A 1 96 ? 10.059 7.998 4.468 1.00 94.44 96 MET A C 1
ATOM 692 O O . MET A 1 96 ? 11.089 7.422 4.140 1.00 94.44 96 MET A O 1
ATOM 696 N N . ASP A 1 97 ? 8.908 7.849 3.823 1.00 92.00 97 ASP A N 1
ATOM 697 C CA . ASP A 1 97 ? 8.785 7.199 2.524 1.00 92.00 97 ASP A CA 1
ATOM 698 C C . ASP A 1 97 ? 9.601 7.885 1.424 1.00 92.00 97 ASP A C 1
ATOM 700 O O . ASP A 1 97 ? 10.050 9.029 1.535 1.00 92.00 97 ASP A O 1
ATOM 704 N N . ASP A 1 98 ? 9.747 7.150 0.331 1.00 89.56 98 ASP A N 1
ATOM 705 C CA . ASP A 1 98 ? 10.285 7.633 -0.926 1.00 89.56 98 ASP A CA 1
ATOM 706 C C . ASP A 1 98 ? 9.643 8.944 -1.434 1.00 89.56 98 ASP A C 1
ATOM 708 O O . ASP A 1 98 ? 8.457 9.229 -1.241 1.00 89.56 98 ASP A O 1
ATOM 712 N N . SER A 1 99 ? 10.472 9.756 -2.104 1.00 77.94 99 SER A N 1
ATOM 713 C CA . SER A 1 99 ? 10.135 11.064 -2.691 1.00 77.94 99 SER A CA 1
ATOM 714 C C . SER A 1 99 ? 10.430 11.118 -4.185 1.00 77.94 99 SER A C 1
ATOM 716 O O . SER A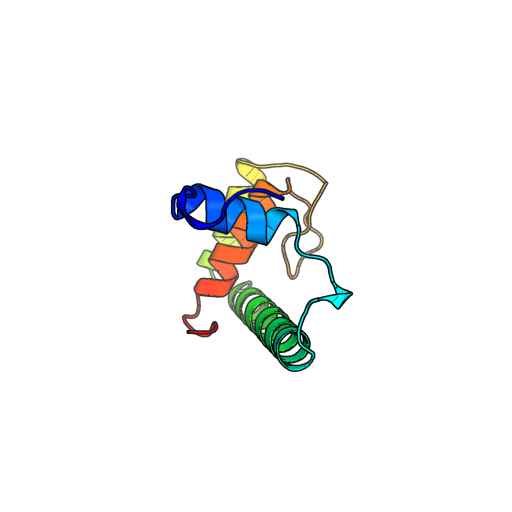 1 99 ? 11.447 10.517 -4.607 1.00 77.94 99 SER A O 1
#

Radius of gyration: 17.8 Å; chains: 1; bounding box: 33×23×53 Å

Foldseek 3Di:
DDDPVPDDPVRVVCVCVVPDDPVPDDPVNVVVVVVQVVLLLVQLLVQCPPPQLVVLLVVLCVPFADADDDQRPDPHGGHPVSSVRSSNSSSPVVVRHDD

Sequence (99 aa):
MVDMKSMNAVEYIADHASNLEYDMLPPLALKRAGQVIVDTICCALGARVTDLGKLAGEFAAATEPGSECVLWGTDTKLSAAGAAWANAVASKHLGMDDS